Protein 1DLW (pdb70)

Organism: Paramecium caudatum (NCBI:txid5885)

Solvent-accessible surface area: 6278 Å² total; per-residue (Å²): 66,34,21,124,110,21,60,16,117,81,29,5,65,62,10,0,50,88,17,17,52,29,1,91,93,31,94,91,2,23,97,62,42,112,88,80,87,28,98,56,47,15,81,93,26,3,48,40,12,12,25,46,6,47,17,114,96,86,70,130,39,180,85,33,120,134,57,36,51,146,88,33,14,32,77,73,46,9,73,44,30,6,28,31,3,91,57,2,1,80,70,64,66,24,70,79,75,16,5,81,81,3,5,57,33,12,58,105,21,64,56,46,18,25,66,113

Radius of gyration: 13.32 Å; Cα contacts (8 Å, |Δi|>4): 127; chains: 1; bounding box: 32×29×34 Å

Structure (mmCIF, N/CA/C/O backbone):
data_1DLW
#
_entry.id   1DLW
#
_cell.length_a   61.180
_cell.length_b   61.180
_cell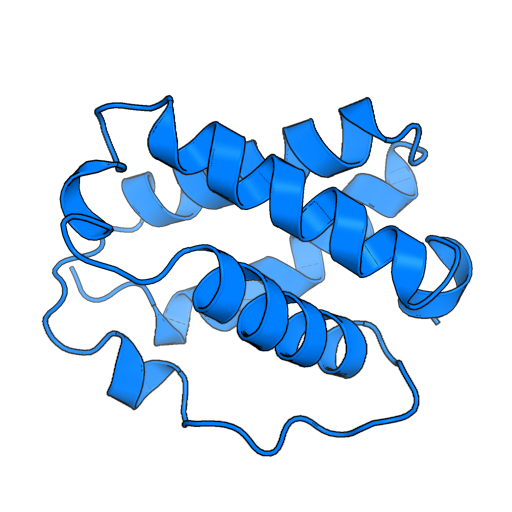.length_c   35.790
_cell.angle_alpha   90.00
_cell.angle_beta   90.00
_cell.angle_gamma   90.00
#
_symmetry.space_group_name_H-M   'P 43'
#
loop_
_entity.id
_entity.type
_entity.pdbx_description
1 polymer HEMOGLOBIN
2 non-polymer 'PROTOPORPHYRIN IX CONTAINING FE'
3 water water
#
loop_
_atom_site.group_PDB
_atom_site.id
_atom_site.type_symbol
_atom_site.label_atom_id
_atom_site.label_alt_id
_atom_site.label_comp_id
_atom_site.label_asym_id
_atom_site.label_entity_id
_atom_site.label_seq_id
_atom_site.pdbx_PDB_ins_code
_atom_site.Cartn_x
_atom_site.Cartn_y
_atom_site.Cartn_z
_atom_site.occupancy
_atom_site.B_iso_or_equiv
_atom_site.auth_seq_id
_atom_site.au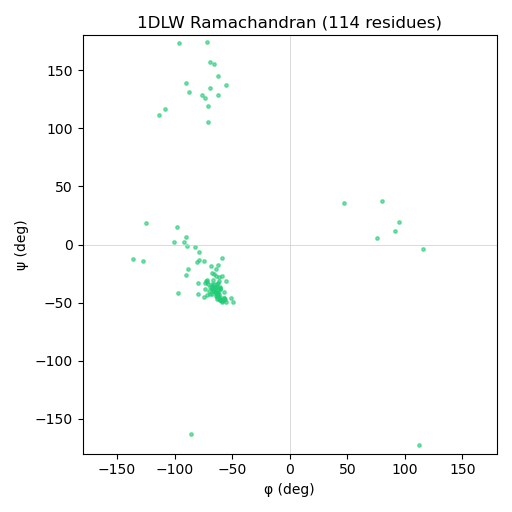th_comp_id
_atom_site.auth_asym_id
_atom_site.auth_atom_id
_atom_site.pdbx_PDB_model_num
ATOM 1 N N . SER A 1 1 ? 18.785 18.069 -11.823 1.00 17.08 1 SER A N 1
ATOM 2 C CA . SER A 1 1 ? 17.768 18.429 -10.842 1.00 14.80 1 SER A CA 1
ATOM 3 C C . SER A 1 1 ? 18.143 19.710 -10.105 1.00 13.04 1 SER A C 1
ATOM 4 O O . SER A 1 1 ? 19.297 20.114 -10.116 1.00 13.48 1 SER A O 1
ATOM 7 N N . LEU A 1 2 ? 17.174 20.348 -9.486 1.00 11.38 2 LEU A N 1
ATOM 8 C CA . LEU A 1 2 ? 17.433 21.568 -8.757 1.00 9.70 2 LEU A CA 1
ATOM 9 C C . LEU A 1 2 ? 18.305 21.260 -7.525 1.00 9.80 2 LEU A C 1
ATOM 10 O O . LEU A 1 2 ? 19.006 22.125 -7.017 1.00 10.06 2 LEU A O 1
ATOM 15 N N . PHE A 1 3 ? 18.232 20.003 -7.050 1.00 9.74 3 PHE A N 1
ATOM 16 C CA . PHE A 1 3 ? 18.957 19.549 -5.887 1.00 11.37 3 PHE A CA 1
ATOM 17 C C . PHE A 1 3 ? 20.430 19.436 -6.188 1.00 9.77 3 PHE A C 1
ATOM 18 O O . PHE A 1 3 ? 21.304 19.629 -5.345 1.00 9.93 3 PHE A O 1
ATOM 26 N N . GLU A 1 4 ? 20.682 19.134 -7.444 1.00 11.04 4 GLU A N 1
ATOM 27 C CA . GLU A 1 4 ? 22.048 19.029 -7.949 1.00 10.94 4 GLU A CA 1
ATOM 28 C C . GLU A 1 4 ? 22.602 20.412 -8.234 1.00 10.53 4 GLU A C 1
ATOM 29 O O . GLU A 1 4 ? 23.762 20.717 -7.929 1.00 10.79 4 GLU A O 1
ATOM 35 N N . GLN A 1 5 ? 21.764 21.257 -8.845 1.00 10.24 5 GLN A N 1
ATOM 36 C CA . GLN A 1 5 ? 22.203 22.607 -9.168 1.00 10.81 5 GLN A CA 1
ATOM 37 C C . GLN A 1 5 ? 22.577 23.397 -7.919 1.00 10.89 5 GLN A C 1
ATOM 38 O O . GLN A 1 5 ? 23.412 24.304 -7.977 1.00 11.21 5 GLN A O 1
ATOM 44 N N . LEU A 1 6 ? 21.967 23.059 -6.800 1.00 9.73 6 LEU A N 1
ATOM 45 C CA . LEU A 1 6 ? 22.223 23.761 -5.560 1.00 8.67 6 LEU A CA 1
ATOM 46 C C . LEU A 1 6 ? 23.497 23.284 -4.887 1.00 8.33 6 LEU A C 1
ATOM 47 O O . LEU A 1 6 ? 24.017 23.936 -3.987 1.00 10.12 6 LEU A O 1
ATOM 52 N N . GLY A 1 7 ? 24.026 22.146 -5.311 1.00 9.29 7 GLY A N 1
ATOM 53 C CA . GLY A 1 7 ? 25.269 21.706 -4.701 1.00 9.02 7 GLY A CA 1
ATOM 54 C C . GLY A 1 7 ? 25.120 20.412 -3.927 1.00 9.54 7 GLY A C 1
ATOM 55 O O . GLY A 1 7 ? 26.114 19.903 -3.418 1.00 10.87 7 GLY A O 1
ATOM 56 N N . GLY A 1 8 ? 23.930 19.870 -3.805 1.00 9.08 8 GLY A N 1
ATOM 57 C CA . GLY A 1 8 ? 23.859 18.594 -3.120 1.00 8.75 8 GLY A CA 1
ATOM 58 C C . GLY A 1 8 ? 23.148 18.657 -1.788 1.00 8.75 8 GLY A C 1
ATOM 59 O O . GLY A 1 8 ? 22.556 19.659 -1.409 1.00 10.08 8 GLY A O 1
ATOM 60 N N . GLN A 1 9 ? 23.217 17.530 -1.077 1.00 9.44 9 GLN A N 1
ATOM 61 C CA . GLN A 1 9 ? 22.585 17.313 0.207 1.00 13.44 9 GLN A CA 1
ATOM 62 C C . GLN A 1 9 ? 23.087 18.219 1.320 1.00 11.54 9 GLN A C 1
ATOM 63 O O . GLN A 1 9 ? 22.325 18.630 2.198 1.00 10.60 9 GLN A O 1
ATOM 69 N N . ALA A 1 10 ? 24.375 18.514 1.302 1.00 10.22 10 ALA A N 1
ATOM 70 C CA . ALA A 1 10 ? 24.953 19.391 2.306 1.00 9.96 10 ALA A CA 1
ATOM 71 C C . ALA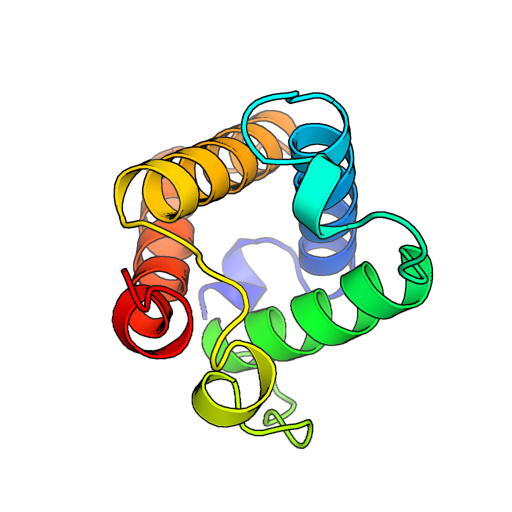 A 1 10 ? 24.555 20.838 2.061 1.00 10.36 10 ALA A C 1
ATOM 72 O O . ALA A 1 10 ? 24.386 21.609 3.015 1.00 11.19 10 ALA A O 1
ATOM 74 N N . ALA A 1 11 ? 24.407 21.187 0.786 1.00 9.10 11 ALA A N 1
ATOM 75 C CA . ALA A 1 11 ? 24.020 22.548 0.409 1.00 10.13 11 ALA A CA 1
ATOM 76 C C . ALA A 1 11 ? 22.586 22.800 0.859 1.00 9.30 11 ALA A C 1
ATOM 77 O O . ALA A 1 11 ? 22.274 23.865 1.372 1.00 10.20 11 ALA A O 1
ATOM 79 N N . VAL A 1 12 ? 21.715 21.825 0.662 1.00 9.19 12 VAL A N 1
ATOM 80 C CA . VAL A 1 12 ? 20.327 21.994 1.071 1.00 8.84 12 VAL A CA 1
ATOM 81 C C . VAL A 1 12 ? 20.256 22.058 2.593 1.00 8.96 12 VAL A C 1
ATOM 82 O O . VAL A 1 12 ? 19.451 22.814 3.154 1.00 8.62 12 VAL A O 1
ATOM 86 N N . GLN A 1 13 ? 21.073 21.264 3.279 1.00 8.89 13 GLN A N 1
ATOM 87 C CA . GLN A 1 13 ? 21.082 21.287 4.749 1.00 9.79 13 GLN A CA 1
ATOM 88 C C . GLN A 1 13 ? 21.447 22.665 5.289 1.00 9.86 13 GLN A C 1
ATOM 89 O O . GLN A 1 13 ? 20.792 23.191 6.180 1.00 9.59 13 GLN A O 1
ATOM 95 N N . ALA A 1 14 ? 22.511 23.240 4.740 1.00 8.76 14 ALA A N 1
ATOM 96 C CA . ALA A 1 14 ? 22.984 24.551 5.149 1.00 8.69 14 ALA A CA 1
ATOM 97 C C . ALA A 1 14 ? 21.956 25.649 4.926 1.00 8.99 14 ALA A C 1
ATOM 98 O O . ALA A 1 14 ? 21.736 26.496 5.802 1.00 10.09 14 ALA A O 1
ATOM 100 N N . VAL A 1 15 ? 21.325 25.642 3.759 1.00 8.41 15 VAL A N 1
ATOM 101 C CA . VAL A 1 15 ? 20.289 26.610 3.464 1.00 8.01 15 VAL A CA 1
ATOM 102 C C . VAL A 1 15 ? 19.151 26.437 4.453 1.00 8.68 15 VAL A C 1
ATOM 103 O O . VAL A 1 15 ? 18.630 27.408 4.998 1.00 9.21 15 VAL A O 1
ATOM 107 N N . THR A 1 16 ? 18.739 25.190 4.681 1.00 7.68 16 THR A N 1
ATOM 108 C CA . THR A 1 16 ? 17.644 24.929 5.623 1.00 7.37 16 THR A CA 1
ATOM 109 C C . THR A 1 16 ? 17.984 25.407 7.024 1.00 7.55 16 THR A C 1
ATOM 110 O O . THR A 1 16 ? 17.111 25.925 7.723 1.00 7.98 16 THR A O 1
ATOM 114 N N . ALA A 1 17 ? 19.221 25.270 7.466 1.00 8.87 17 ALA A N 1
ATOM 115 C CA . ALA A 1 17 ? 19.629 25.763 8.778 1.00 8.70 17 ALA A CA 1
ATOM 116 C C . ALA A 1 17 ? 19.494 27.278 8.814 1.00 8.87 17 ALA A C 1
ATOM 117 O O . ALA A 1 17 ? 18.997 27.839 9.804 1.00 9.56 17 ALA A O 1
ATOM 119 N N . GLN A 1 18 ? 19.946 27.957 7.758 1.00 7.63 18 GLN A N 1
ATOM 120 C CA . GLN A 1 18 ? 19.842 29.420 7.746 1.00 8.28 18 GLN A CA 1
ATOM 121 C C . GLN A 1 18 ? 18.389 29.881 7.664 1.00 8.42 18 GLN A C 1
ATOM 122 O O . GLN A 1 18 ? 18.033 30.894 8.265 1.00 9.11 18 GLN A O 1
ATOM 128 N N . PHE A 1 19 ? 17.580 29.147 6.939 1.00 7.60 19 PHE A N 1
ATOM 129 C CA . PHE A 1 19 ? 16.153 29.416 6.835 1.00 7.51 19 PHE A CA 1
ATOM 130 C C . PHE A 1 19 ? 15.515 29.412 8.197 1.00 7.02 19 PHE A C 1
ATOM 131 O O . PHE A 1 19 ? 14.769 30.336 8.532 1.00 8.03 19 PHE A O 1
ATOM 139 N N . TYR A 1 20 ? 15.802 28.398 9.032 1.00 7.61 20 TYR A N 1
ATOM 140 C CA . TYR A 1 20 ? 15.195 28.359 10.361 1.00 8.02 20 TYR A CA 1
ATOM 141 C C . TYR A 1 20 ? 15.796 29.411 11.267 1.00 8.37 20 TYR A C 1
ATOM 142 O O . TYR A 1 20 ? 15.099 29.931 12.129 1.00 7.80 20 TYR A O 1
ATOM 151 N N . ALA A 1 21 ? 17.077 29.751 11.105 1.00 7.40 21 ALA A N 1
ATOM 152 C CA . ALA A 1 21 ? 17.649 30.818 11.946 1.00 8.36 21 ALA A CA 1
ATOM 153 C C . ALA A 1 21 ? 16.928 32.124 11.626 1.00 8.61 21 ALA A C 1
ATOM 154 O O . ALA A 1 21 ? 16.611 32.888 12.528 1.00 10.31 21 ALA A O 1
ATOM 156 N N . ASN A 1 22 ? 16.684 32.360 10.330 1.00 8.53 22 ASN A N 1
ATOM 157 C CA . ASN A 1 22 ? 15.996 33.558 9.902 1.00 8.25 22 ASN A CA 1
ATOM 158 C C . ASN A 1 22 ? 14.576 33.645 10.464 1.00 8.48 22 ASN A C 1
ATOM 159 O O . ASN A 1 22 ? 14.133 34.722 10.888 1.00 9.21 22 ASN A O 1
ATOM 164 N N . ILE A 1 23 ? 13.862 32.511 10.454 1.00 7.80 23 ILE A N 1
ATOM 165 C CA . ILE A 1 23 ? 12.503 32.465 10.962 1.00 9.66 23 ILE A CA 1
ATOM 166 C C . ILE A 1 23 ? 12.496 32.798 12.448 1.00 9.50 23 ILE A C 1
ATOM 167 O O . ILE A 1 23 ? 11.656 33.566 12.902 1.00 10.57 23 ILE A O 1
ATOM 172 N N . GLN A 1 24 ? 13.438 32.228 13.194 1.00 8.78 24 GLN A N 1
ATOM 173 C CA . GLN A 1 24 ? 13.510 32.469 14.636 1.00 10.73 24 GLN A CA 1
ATOM 174 C C . GLN A 1 24 ? 13.907 33.896 14.976 1.00 10.60 24 GLN A C 1
ATOM 175 O O . GLN A 1 24 ? 13.679 34.363 16.095 1.00 11.73 24 GLN A O 1
ATOM 181 N N . ALA A 1 25 ? 14.498 34.604 14.003 1.00 10.58 25 ALA A N 1
ATOM 182 C CA . ALA A 1 25 ? 14.919 35.974 14.240 1.00 11.33 25 ALA A CA 1
ATOM 183 C C . ALA A 1 25 ? 13.793 36.967 13.903 1.00 12.47 25 ALA A C 1
ATOM 184 O O . ALA A 1 25 ? 13.955 38.169 14.059 1.00 15.53 25 ALA A O 1
ATOM 186 N N . ASP A 1 26 ? 12.636 36.452 13.436 1.00 11.48 26 ASP A N 1
ATOM 187 C CA . ASP A 1 26 ? 11.550 37.297 13.006 1.00 10.39 26 ASP A CA 1
ATOM 188 C C . ASP A 1 26 ? 10.348 37.149 13.918 1.00 12.41 26 ASP A C 1
ATOM 189 O O . ASP A 1 26 ? 9.698 36.114 13.909 1.00 13.02 26 ASP A O 1
ATOM 194 N N . ALA A 1 27 ? 10.014 38.182 14.698 1.00 14.71 27 ALA A N 1
ATOM 195 C CA . ALA A 1 27 ? 8.916 38.075 15.641 1.00 14.50 27 ALA A CA 1
ATOM 196 C C . ALA A 1 27 ? 7.563 37.828 15.020 1.00 14.50 27 ALA A C 1
ATOM 197 O O . ALA A 1 27 ? 6.650 37.422 15.743 1.00 16.52 27 ALA A O 1
ATOM 199 N N . THR A 1 28 ? 7.374 38.073 13.699 1.00 13.93 28 THR A N 1
ATOM 200 C CA . THR A 1 28 ? 6.026 37.840 13.148 1.00 14.87 28 THR A CA 1
ATOM 201 C C . THR A 1 28 ? 5.731 36.353 12.984 1.00 13.68 28 THR A C 1
ATOM 202 O O . THR A 1 28 ? 4.587 35.968 12.808 1.00 13.57 28 THR A O 1
ATOM 206 N N . VAL A 1 29 ? 6.762 35.499 13.052 1.00 12.30 29 VAL A N 1
ATOM 207 C CA . VAL A 1 29 ? 6.567 34.065 12.870 1.00 11.68 29 VAL A CA 1
ATOM 208 C C . VAL A 1 29 ? 7.316 33.215 13.883 1.00 11.32 29 VAL A C 1
ATOM 209 O O . VAL A 1 29 ? 7.049 32.028 13.975 1.00 12.05 29 VAL A O 1
ATOM 213 N N . ALA A 1 30 ? 8.248 33.781 14.655 1.00 9.04 30 ALA A N 1
ATOM 214 C CA . ALA A 1 30 ? 9.040 32.937 15.559 1.00 9.60 30 ALA A CA 1
ATOM 215 C C . ALA A 1 30 ? 8.234 32.199 16.615 1.00 9.79 30 ALA A C 1
ATOM 216 O O . ALA A 1 30 ? 8.609 31.108 17.014 1.00 11.14 30 ALA A O 1
ATOM 218 N N . THR A 1 31 ? 7.148 32.797 17.054 1.00 9.82 31 THR A N 1
ATOM 219 C CA . THR A 1 31 ? 6.329 32.181 18.097 1.00 10.91 31 THR A CA 1
ATOM 220 C C . THR A 1 31 ? 5.881 30.785 17.732 1.00 10.38 31 THR A C 1
ATOM 221 O O . THR A 1 31 ? 5.722 29.948 18.630 1.00 9.16 31 THR A O 1
ATOM 225 N N . PHE A 1 32 ? 5.675 30.527 16.472 1.00 9.65 32 PHE A N 1
ATOM 226 C CA . PHE A 1 32 ? 5.212 29.190 16.079 1.00 9.45 32 PHE A CA 1
ATOM 227 C C . PHE A 1 32 ? 6.182 28.062 16.503 1.00 9.01 32 PHE A C 1
ATOM 228 O O . PHE A 1 32 ? 5.779 26.915 16.719 1.00 9.93 32 PHE A O 1
ATOM 236 N N . PHE A 1 33 ? 7.454 28.398 16.617 1.00 8.63 33 PHE A N 1
ATOM 237 C CA . PHE A 1 33 ? 8.506 27.431 16.931 1.00 9.16 33 PHE A CA 1
ATOM 238 C C . PHE A 1 33 ? 8.903 27.382 18.390 1.00 11.31 33 PHE A C 1
ATOM 239 O O . PHE A 1 33 ? 9.955 26.843 18.735 1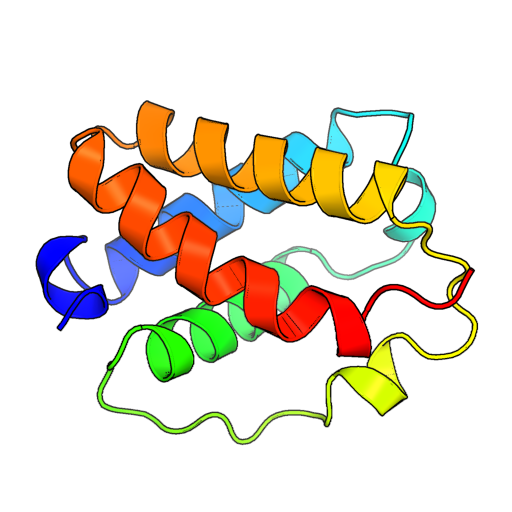.00 11.54 33 PHE A O 1
ATOM 247 N N . ASN A 1 34 ? 8.096 27.955 19.270 1.00 10.43 34 ASN A N 1
ATOM 248 C CA . ASN A 1 34 ? 8.394 27.903 20.680 1.00 11.29 34 ASN A CA 1
ATOM 249 C C . ASN A 1 34 ? 8.377 26.430 21.118 1.00 12.72 34 ASN A C 1
ATOM 250 O O . ASN A 1 34 ? 7.419 25.708 20.864 1.00 14.86 34 ASN A O 1
ATOM 255 N N . GLY A 1 35 ? 9.438 25.991 21.786 1.00 15.31 35 GLY A N 1
ATOM 256 C CA . GLY A 1 35 ? 9.503 24.616 22.309 1.00 16.74 35 GLY A CA 1
ATOM 257 C C . GLY A 1 35 ? 9.781 23.516 21.281 1.00 16.32 35 GLY A C 1
ATOM 258 O O . GLY A 1 35 ? 9.764 22.319 21.606 1.00 19.35 35 GLY A O 1
ATOM 259 N N . ILE A 1 36 ? 10.043 23.912 20.040 1.00 12.72 36 ILE A N 1
ATOM 260 C CA . ILE A 1 36 ? 10.316 22.967 18.987 1.00 11.87 36 ILE A CA 1
ATOM 261 C C . ILE A 1 36 ? 11.805 22.665 18.882 1.00 13.05 36 ILE A C 1
ATOM 262 O O . ILE A 1 36 ? 12.634 23.579 18.997 1.00 13.12 36 ILE A O 1
ATOM 267 N N . ASP A 1 37 ? 12.137 21.412 18.670 1.00 13.59 37 ASP A N 1
ATOM 268 C CA . ASP A 1 37 ? 13.477 20.903 18.464 1.00 13.92 37 ASP A CA 1
ATOM 269 C C . ASP A 1 37 ? 13.917 21.387 17.081 1.00 13.64 37 ASP A C 1
ATOM 270 O O . ASP A 1 37 ? 13.473 20.864 16.074 1.00 13.48 37 ASP A O 1
ATOM 275 N N . MET A 1 38 ? 14.788 22.378 17.039 1.00 12.26 38 MET A N 1
ATOM 276 C CA . MET A 1 38 ? 15.230 23.016 15.805 1.00 11.10 38 MET A CA 1
ATOM 277 C C . MET A 1 38 ? 16.180 22.195 14.974 1.00 11.71 38 MET A C 1
ATOM 278 O O . MET A 1 38 ? 15.983 22.080 13.758 1.00 11.44 38 MET A O 1
ATOM 283 N N . PRO A 1 39 ? 17.115 21.458 15.555 1.00 11.71 39 PRO A N 1
ATOM 284 C CA . PRO A 1 39 ? 17.916 20.543 14.729 1.00 11.86 39 PRO A CA 1
ATOM 285 C C . PRO A 1 39 ? 17.000 19.519 14.064 1.00 12.35 39 PRO A C 1
ATOM 286 O O . PRO A 1 39 ? 17.250 19.165 12.900 1.00 12.56 39 PRO A O 1
ATOM 290 N N . ASN A 1 40 ? 15.952 19.021 14.745 1.00 12.59 40 ASN A N 1
ATOM 291 C CA . ASN A 1 40 ? 15.046 18.065 14.088 1.00 12.78 40 ASN A CA 1
ATOM 292 C C . ASN A 1 40 ? 14.268 18.743 12.944 1.00 12.96 40 ASN A C 1
ATOM 293 O O . ASN A 1 40 ? 14.070 18.162 11.882 1.00 12.17 40 ASN A O 1
ATOM 298 N N . GLN A 1 41 ? 13.841 19.981 13.178 1.00 11.94 41 GLN A N 1
ATOM 299 C CA . GLN A 1 41 ? 13.140 20.774 12.148 1.00 13.06 41 GLN A CA 1
ATOM 300 C C . GLN A 1 41 ? 14.000 20.857 10.894 1.00 12.16 41 GLN A C 1
ATOM 301 O O . GLN 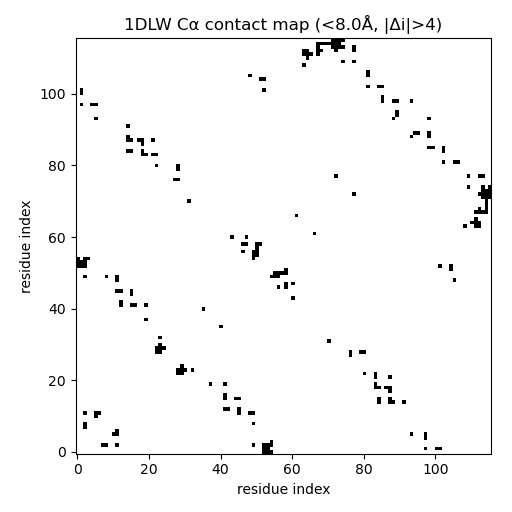A 1 41 ? 13.546 20.607 9.776 1.00 12.44 41 GLN A O 1
ATOM 307 N N . THR A 1 42 ? 15.264 21.225 11.117 1.00 11.89 42 THR A N 1
ATOM 308 C CA . THR A 1 42 ? 16.196 21.382 10.002 1.00 11.60 42 THR A CA 1
ATOM 309 C C . THR A 1 42 ? 16.378 20.048 9.271 1.00 11.68 42 THR A C 1
ATOM 310 O O . THR A 1 42 ? 16.313 19.992 8.054 1.00 11.25 42 THR A O 1
ATOM 314 N N . ASN A 1 43 ? 16.600 18.979 10.000 1.00 10.24 43 ASN A N 1
ATOM 315 C CA . ASN A 1 43 ? 16.784 17.686 9.362 1.00 11.04 43 ASN A CA 1
ATOM 316 C C . ASN A 1 43 ? 15.568 17.244 8.554 1.00 11.21 43 ASN A C 1
ATOM 317 O O . ASN A 1 43 ? 15.708 16.814 7.418 1.00 9.71 43 ASN A O 1
ATOM 322 N N . LYS A 1 44 ? 14.376 17.353 9.151 1.00 10.02 44 LYS A N 1
ATOM 323 C CA . LYS A 1 44 ? 13.184 16.899 8.446 1.00 10.60 44 LYS A CA 1
ATOM 324 C C . LYS A 1 44 ? 12.855 17.802 7.259 1.00 10.31 44 LYS A C 1
ATOM 325 O O . LYS A 1 44 ? 12.502 17.292 6.201 1.00 9.51 44 LYS A O 1
ATOM 331 N N . THR A 1 45 ? 12.966 19.117 7.436 1.00 9.25 45 THR A N 1
ATOM 332 C CA . THR A 1 45 ? 12.673 20.012 6.309 1.00 8.82 45 THR A CA 1
ATOM 333 C C . THR A 1 45 ? 13.707 19.827 5.201 1.00 8.89 45 THR A C 1
ATOM 334 O O . THR A 1 45 ? 13.346 19.863 4.029 1.00 9.11 45 THR A O 1
ATOM 338 N N . ALA A 1 46 ? 14.985 19.645 5.544 1.00 9.43 46 ALA A N 1
ATOM 339 C CA . ALA A 1 46 ? 15.987 19.426 4.514 1.00 9.97 46 ALA A CA 1
ATOM 340 C C . ALA A 1 46 ? 15.667 18.149 3.752 1.00 9.57 46 ALA A C 1
ATOM 341 O O . ALA A 1 46 ? 15.812 18.102 2.535 1.00 9.71 46 ALA A O 1
ATOM 343 N N . ALA A 1 47 ? 15.241 17.086 4.453 1.00 9.77 47 ALA A N 1
ATOM 344 C CA . ALA A 1 47 ? 14.884 15.844 3.750 1.00 10.00 47 ALA A CA 1
ATOM 345 C C . ALA A 1 47 ? 13.694 16.091 2.827 1.00 10.74 47 ALA A C 1
ATOM 346 O O . ALA A 1 47 ? 13.687 15.614 1.698 1.00 10.56 47 ALA A O 1
ATOM 348 N N . PHE A 1 48 ? 12.688 16.815 3.322 1.00 10.03 48 PHE A N 1
ATOM 349 C CA . PHE A 1 48 ? 11.514 17.119 2.504 1.00 8.97 48 PHE A CA 1
ATOM 350 C C . PHE A 1 48 ? 11.940 17.884 1.254 1.00 10.57 48 PHE A C 1
ATOM 351 O O . PHE A 1 48 ? 11.529 17.534 0.151 1.00 10.00 48 PHE A O 1
ATOM 359 N N . LEU A 1 49 ? 12.754 18.927 1.447 1.00 9.48 49 LEU A N 1
ATOM 360 C CA . LEU A 1 49 ? 13.214 19.739 0.315 1.00 9.07 49 LEU A CA 1
ATOM 361 C C . LEU A 1 49 ? 14.083 18.943 -0.642 1.00 11.10 49 LEU A C 1
ATOM 362 O O . LEU A 1 49 ? 13.933 19.089 -1.863 1.00 10.99 49 LEU A O 1
ATOM 367 N N . CYS A 1 50 ? 14.984 18.097 -0.150 1.00 10.31 50 CYS A N 1
ATOM 368 C CA . CYS A 1 50 ? 15.820 17.325 -1.058 1.00 10.15 50 CYS A CA 1
ATOM 369 C C . CYS A 1 50 ? 14.911 16.514 -1.975 1.00 10.57 50 CYS A C 1
ATOM 370 O O . CYS A 1 50 ? 15.125 16.494 -3.179 1.00 10.60 50 CYS A O 1
ATOM 373 N N . ALA A 1 51 ? 13.893 15.856 -1.423 1.00 10.07 51 ALA A N 1
ATOM 374 C CA . ALA A 1 51 ? 12.982 15.058 -2.265 1.00 10.26 51 ALA A CA 1
ATOM 375 C C . ALA A 1 51 ? 12.251 15.945 -3.258 1.00 10.89 51 ALA A C 1
ATOM 376 O O . ALA A 1 51 ? 12.173 15.632 -4.437 1.00 12.21 51 ALA A O 1
ATOM 378 N N . ALA A 1 52 ? 11.709 17.064 -2.776 1.00 10.01 52 ALA A N 1
ATOM 379 C CA . ALA A 1 52 ? 10.957 17.968 -3.646 1.00 10.64 52 ALA A CA 1
ATOM 380 C C . ALA A 1 52 ? 11.794 18.594 -4.748 1.00 9.89 52 ALA A C 1
ATOM 381 O O . ALA A 1 52 ? 11.290 18.940 -5.815 1.00 12.24 52 ALA A O 1
ATOM 383 N N . LEU A 1 53 ? 13.089 18.723 -4.474 1.00 10.09 53 LEU A N 1
ATOM 384 C CA . LEU A 1 53 ? 14.021 19.344 -5.427 1.00 8.06 53 LEU A CA 1
ATOM 385 C C . LEU A 1 53 ? 14.648 18.309 -6.378 1.00 9.82 53 LEU A C 1
ATOM 386 O O . LEU A 1 53 ? 15.534 18.649 -7.159 1.00 10.30 53 LEU A O 1
ATOM 391 N N . GLY A 1 54 ? 14.197 17.066 -6.316 1.00 11.32 54 GLY A N 1
ATOM 392 C CA . GLY A 1 54 ? 14.650 16.050 -7.250 1.00 12.15 54 GLY A CA 1
ATOM 393 C C . GLY A 1 54 ? 15.795 15.180 -6.778 1.00 13.13 54 GLY A C 1
ATOM 394 O O . GLY A 1 54 ? 16.462 14.571 -7.608 1.00 14.12 54 GLY A O 1
ATOM 395 N N . GLY A 1 55 ? 16.026 15.126 -5.479 1.00 13.11 55 GLY A N 1
ATOM 396 C CA . GLY A 1 55 ? 17.076 14.308 -4.894 1.00 13.16 55 GLY A CA 1
ATOM 397 C C . GLY A 1 55 ? 16.660 12.832 -4.998 1.00 13.51 55 GLY A C 1
ATOM 398 O O . GLY A 1 55 ? 15.544 12.490 -5.395 1.00 14.57 55 GLY A O 1
ATOM 399 N N . PRO A 1 56 ? 17.573 11.946 -4.609 1.00 12.69 56 PRO A N 1
ATOM 400 C CA . PRO A 1 56 ? 17.368 10.519 -4.767 1.00 14.37 56 PRO A CA 1
ATOM 401 C C . PRO A 1 56 ? 16.484 9.825 -3.757 1.00 16.03 56 PRO A C 1
ATOM 402 O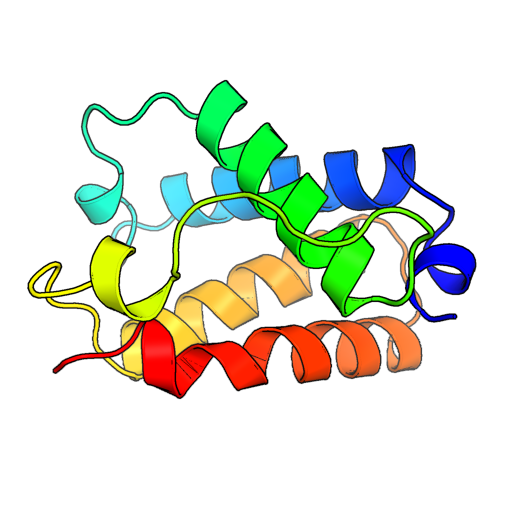 O . PRO A 1 56 ? 16.132 8.651 -3.938 1.00 17.82 56 PRO A O 1
ATOM 406 N N . ASN A 1 57 ? 16.193 10.523 -2.655 1.00 18.31 57 ASN A N 1
ATOM 407 C CA . ASN A 1 57 ? 15.436 9.919 -1.555 1.00 20.67 57 ASN A CA 1
ATOM 408 C C . ASN A 1 57 ? 14.017 10.475 -1.444 1.00 19.53 57 ASN A C 1
ATOM 409 O O . ASN A 1 57 ? 13.848 11.672 -1.170 1.00 19.44 57 ASN A O 1
ATOM 414 N N . ALA A 1 58 ? 12.969 9.642 -1.640 1.00 19.32 58 ALA A N 1
ATOM 415 C CA . ALA A 1 58 ? 11.592 10.138 -1.510 1.00 18.62 58 ALA A CA 1
ATOM 416 C C . ALA A 1 58 ? 11.297 10.536 -0.066 1.00 19.25 58 ALA A C 1
ATOM 417 O O . ALA A 1 58 ? 11.945 10.051 0.865 1.00 19.21 58 ALA A O 1
ATOM 419 N N . TRP A 1 59 ? 10.334 11.429 0.117 1.00 18.32 59 TRP A N 1
ATOM 420 C CA . TRP A 1 59 ? 9.928 11.885 1.429 1.00 18.03 59 TRP A CA 1
ATOM 421 C C . TRP A 1 59 ? 9.130 10.770 2.109 1.00 18.64 59 TRP A C 1
ATOM 422 O O . TRP A 1 59 ? 8.171 10.270 1.528 1.00 19.96 59 TRP A O 1
ATOM 433 N N . THR A 1 60 ? 9.524 10.360 3.309 1.00 19.20 60 THR A N 1
ATOM 434 C CA . THR A 1 60 ? 8.770 9.281 3.976 1.00 21.87 60 THR A CA 1
ATOM 435 C C . THR A 1 60 ? 8.326 9.749 5.356 1.00 22.74 60 THR A C 1
ATOM 436 O O . THR A 1 60 ? 7.980 8.954 6.226 1.00 23.83 60 THR A O 1
ATOM 440 N N . GLY A 1 61 ? 8.335 11.069 5.554 1.00 21.84 61 GLY A N 1
ATOM 441 C CA . GLY A 1 61 ? 7.933 11.661 6.809 1.00 21.48 61 GLY A CA 1
ATOM 442 C C . GLY A 1 61 ? 6.414 11.867 6.839 1.00 20.16 61 GLY A C 1
ATOM 443 O O . GLY A 1 61 ? 5.689 11.291 6.032 1.00 20.90 61 GLY A O 1
ATOM 444 N N . ARG A 1 62 ? 5.972 12.709 7.764 1.00 18.72 62 ARG A N 1
ATOM 445 C CA . ARG A 1 62 ? 4.555 12.995 7.964 1.00 19.56 62 ARG A CA 1
ATOM 446 C C . ARG A 1 62 ? 3.942 13.785 6.819 1.00 17.68 62 ARG A C 1
ATOM 447 O O . ARG A 1 62 ? 4.631 14.458 6.056 1.00 17.45 62 ARG A O 1
ATOM 455 N N . ASN A 1 63 ? 2.631 13.672 6.701 1.00 17.54 63 ASN A N 1
ATOM 456 C CA . ASN A 1 63 ? 1.838 14.402 5.715 1.00 17.27 63 ASN A CA 1
ATOM 457 C C . ASN A 1 63 ? 1.813 15.864 6.159 1.00 15.55 63 ASN A C 1
ATOM 458 O O . ASN A 1 63 ? 1.317 16.138 7.242 1.00 14.46 63 ASN A O 1
ATOM 463 N N . LEU A 1 64 ? 2.324 16.801 5.371 1.00 12.35 64 LEU A N 1
ATOM 464 C CA . LEU A 1 64 ? 2.412 18.184 5.853 1.00 12.43 64 LEU A CA 1
ATOM 465 C C . LEU A 1 64 ? 1.080 18.835 6.164 1.00 12.49 64 LEU A C 1
ATOM 466 O O . LEU A 1 64 ? 1.026 19.668 7.073 1.00 11.74 64 LEU A O 1
ATOM 471 N N . LYS A 1 65 ? 0.002 18.505 5.435 1.00 12.10 65 LYS A N 1
ATOM 472 C CA . LYS A 1 65 ? -1.276 19.150 5.780 1.00 12.72 65 LYS A CA 1
ATOM 473 C C . LYS A 1 65 ? -1.699 18.742 7.193 1.00 12.17 65 LYS A C 1
ATOM 474 O O . LYS A 1 65 ? -2.140 19.575 7.972 1.00 12.21 65 LYS A O 1
ATOM 480 N N . GLU A 1 66 ? -1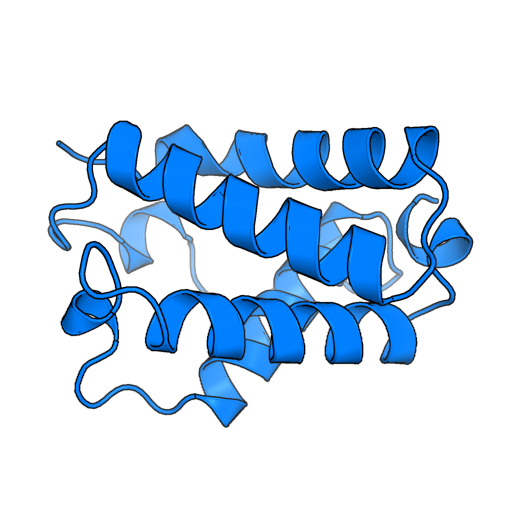.558 17.456 7.536 1.00 12.44 66 GLU A N 1
ATOM 481 C CA . GLU A 1 66 ? -1.895 17.020 8.884 1.00 13.81 66 GLU A CA 1
ATOM 482 C C . GLU A 1 66 ? -0.985 17.696 9.913 1.00 13.48 66 GLU A C 1
ATOM 483 O O . GLU A 1 66 ? -1.436 18.108 10.983 1.00 14.25 66 GLU A O 1
ATOM 489 N N . VAL A 1 67 ? 0.314 17.809 9.612 1.00 11.35 67 VAL A N 1
ATOM 490 C CA . VAL A 1 67 ? 1.256 18.417 10.543 1.00 12.76 67 VAL A CA 1
ATOM 491 C C . VAL A 1 67 ? 0.893 19.839 10.939 1.00 12.27 67 VAL A C 1
ATOM 492 O O . VAL A 1 67 ? 0.941 20.190 12.126 1.00 12.43 67 VAL A O 1
ATOM 496 N N . HIS A 1 68 ? 0.543 20.645 9.935 1.00 10.50 68 HIS A N 1
ATOM 497 C CA . HIS A 1 68 ? 0.258 22.067 10.179 1.00 8.90 68 HIS A CA 1
ATOM 498 C C . HIS A 1 68 ? -1.185 22.436 10.457 1.00 10.39 68 HIS A C 1
ATOM 499 O O . HIS A 1 68 ? -1.514 23.613 10.632 1.00 10.56 68 HIS A O 1
ATOM 506 N N . ALA A 1 69 ? -2.049 21.424 10.500 1.00 10.59 69 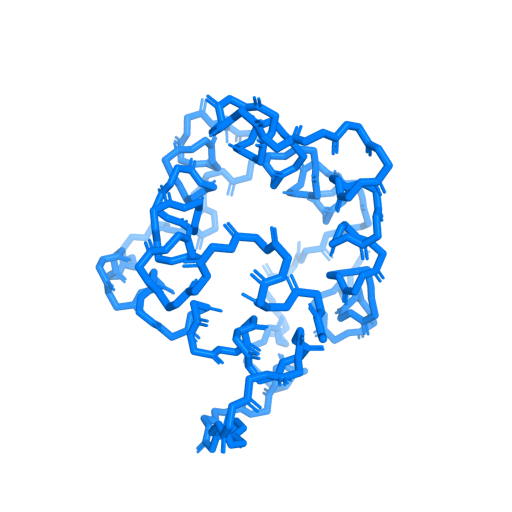ALA A N 1
ATOM 507 C CA . ALA A 1 69 ? -3.454 21.640 10.834 1.00 11.77 69 ALA A CA 1
ATOM 508 C C . ALA A 1 69 ? -3.521 22.366 12.199 1.00 15.98 69 ALA A C 1
ATOM 509 O O . ALA A 1 69 ? -2.777 22.037 13.120 1.00 17.91 69 ALA A O 1
ATOM 511 N N . ASN A 1 70 ? -4.433 23.382 12.291 1.00 18.24 70 ASN A N 1
ATOM 512 C CA . ASN A 1 70 ? -4.718 24.278 13.434 1.00 19.32 70 ASN A CA 1
ATOM 513 C C . ASN A 1 70 ? -3.488 24.904 14.109 1.00 14.26 70 ASN A C 1
ATOM 514 O O . ASN A 1 70 ? -3.451 25.090 15.323 1.00 11.59 70 ASN A O 1
ATOM 519 N N . MET A 1 71 ? -2.494 25.212 13.311 1.00 10.12 71 MET A N 1
ATOM 520 C CA . MET A 1 71 ? -1.329 25.897 13.829 1.00 9.89 71 MET A CA 1
ATOM 521 C C . MET A 1 71 ? -1.607 27.381 13.737 1.00 10.12 71 MET A C 1
ATOM 522 O O . MET A 1 71 ? -0.982 28.182 14.418 1.00 11.07 71 MET A O 1
ATOM 527 N N . GLY A 1 72 ? -2.569 27.737 12.856 1.00 9.66 72 GLY A N 1
ATOM 528 C CA . GLY A 1 72 ? -2.986 29.128 12.671 1.00 9.98 72 GLY A CA 1
ATOM 529 C C . GLY A 1 72 ? -2.055 29.945 11.777 1.00 9.72 72 GLY A C 1
ATOM 530 O O . GLY A 1 72 ? -1.822 31.137 12.030 1.00 9.35 72 GLY A O 1
ATOM 531 N N . VAL A 1 73 ? -1.513 29.324 10.733 1.00 8.55 73 VAL A N 1
ATOM 532 C CA . VAL A 1 73 ? -0.619 30.056 9.821 1.00 8.57 73 VAL A CA 1
ATOM 533 C C . VAL A 1 73 ? -1.414 30.755 8.694 1.00 8.70 73 VAL A C 1
ATOM 534 O O . VAL A 1 73 ? -2.249 30.148 8.036 1.00 7.94 73 VAL A O 1
ATOM 538 N N . SER A 1 74 ? -1.135 32.016 8.477 1.00 7.73 74 SER A N 1
ATOM 539 C CA . SER A 1 74 ? -1.815 32.797 7.433 1.00 8.27 74 SER A CA 1
ATOM 540 C C . SER A 1 74 ? -0.983 32.824 6.172 1.00 8.00 74 SER A C 1
ATOM 541 O O . SER A 1 74 ? 0.138 32.348 6.174 1.00 8.00 74 SER A O 1
ATOM 544 N N . ASN A 1 75 ? -1.525 33.373 5.109 1.00 7.19 75 ASN A N 1
ATOM 545 C CA . ASN A 1 75 ? -0.770 33.490 3.857 1.00 7.28 75 ASN A CA 1
ATOM 546 C C . ASN A 1 75 ? 0.345 34.505 4.023 1.00 8.37 75 ASN A C 1
ATOM 547 O O . ASN A 1 75 ? 1.425 34.331 3.457 1.00 8.97 75 ASN A O 1
ATOM 552 N N . ALA A 1 76 ? 0.106 35.576 4.777 1.00 7.74 76 ALA A N 1
ATOM 553 C CA . ALA A 1 76 ? 1.169 36.563 4.980 1.00 8.29 76 ALA A CA 1
ATOM 554 C C . ALA A 1 76 ? 2.335 35.915 5.733 1.00 9.02 76 ALA A C 1
ATOM 555 O O . ALA A 1 76 ? 3.482 36.227 5.444 1.00 9.06 76 ALA A O 1
ATOM 557 N N . GLN A 1 77 ? 2.035 35.032 6.667 1.00 8.26 77 GLN A N 1
ATOM 558 C CA . GLN A 1 77 ? 3.089 34.371 7.422 1.00 7.56 77 GLN A CA 1
ATOM 559 C C . GLN A 1 77 ? 3.837 33.390 6.534 1.00 7.76 77 GLN A C 1
ATOM 560 O O . GLN A 1 77 ? 5.068 33.301 6.621 1.00 8.77 77 GLN A O 1
ATOM 566 N N . PHE A 1 78 ? 3.120 32.661 5.681 1.00 7.05 78 PHE A N 1
ATOM 567 C CA . PHE A 1 78 ? 3.770 31.723 4.771 1.00 8.26 78 PHE A CA 1
ATOM 568 C C . PHE A 1 78 ? 4.680 32.509 3.806 1.00 8.26 78 PHE A C 1
ATOM 569 O O . PHE A 1 78 ? 5.820 32.122 3.568 1.00 7.77 78 PHE A O 1
ATOM 577 N N . THR A 1 79 ? 4.158 33.604 3.272 1.00 7.50 79 THR A N 1
ATOM 578 C CA . THR A 1 79 ? 4.912 34.465 2.347 1.00 8.11 79 THR A CA 1
ATOM 579 C C . THR A 1 79 ? 6.164 35.006 3.056 1.00 8.00 79 THR A C 1
ATOM 580 O O . THR A 1 79 ? 7.220 35.106 2.433 1.00 8.82 79 THR A O 1
ATOM 584 N N . THR A 1 80 ? 6.070 35.345 4.343 1.00 7.76 80 THR A N 1
ATOM 585 C CA . THR A 1 80 ? 7.233 35.810 5.103 1.00 6.43 80 THR A CA 1
ATOM 586 C C . THR A 1 80 ? 8.241 34.672 5.197 1.00 6.89 80 THR A C 1
ATOM 587 O O . THR A 1 80 ? 9.451 34.904 5.071 1.00 7.62 80 THR A O 1
ATOM 591 N N . VAL A 1 81 ? 7.757 33.456 5.424 1.00 7.78 81 VAL A N 1
ATOM 592 C CA . VAL A 1 81 ? 8.645 32.306 5.551 1.00 8.60 81 VAL A CA 1
ATOM 593 C C . VAL A 1 81 ? 9.355 32.018 4.230 1.00 8.58 81 VAL A C 1
ATOM 594 O O . VAL A 1 81 ? 10.517 31.602 4.213 1.00 8.38 81 VAL A O 1
ATOM 598 N N . ILE A 1 82 ? 8.676 32.261 3.111 1.00 7.35 82 ILE A N 1
ATOM 599 C CA . ILE A 1 82 ? 9.269 32.067 1.792 1.00 8.63 82 ILE A CA 1
ATOM 600 C C . ILE A 1 82 ? 10.364 33.114 1.640 1.00 9.22 82 ILE A C 1
ATOM 601 O O . ILE A 1 82 ? 11.392 32.854 1.005 1.00 8.97 82 ILE A O 1
ATOM 606 N N . GLY A 1 83 ? 10.172 34.299 2.217 1.00 8.01 83 GLY A N 1
ATOM 607 C CA . GLY A 1 83 ? 11.171 35.360 2.158 1.00 9.20 83 GLY A CA 1
ATOM 608 C C . GLY A 1 83 ? 12.423 34.908 2.910 1.00 8.05 83 GLY A C 1
ATOM 609 O O . GLY A 1 83 ? 13.540 35.205 2.472 1.00 8.48 83 GLY A O 1
ATOM 610 N N . HIS A 1 84 ? 12.247 34.205 4.030 1.00 7.86 84 HIS A N 1
ATOM 611 C CA . HIS A 1 84 ? 13.378 33.694 4.807 1.00 6.72 84 HIS A CA 1
ATOM 612 C C . HIS A 1 84 ? 14.138 32.632 4.034 1.00 7.22 84 HIS A C 1
ATOM 613 O O . HIS A 1 84 ? 15.358 32.486 4.193 1.00 7.32 84 HIS A O 1
ATOM 620 N N . LEU A 1 85 ? 13.440 31.877 3.176 1.00 6.42 85 LEU A N 1
ATOM 621 C CA . LEU A 1 85 ? 14.077 30.858 2.355 1.00 6.64 85 LEU A CA 1
ATOM 622 C C . LEU A 1 85 ? 14.843 31.576 1.245 1.00 6.43 85 LEU A C 1
ATOM 623 O O . LEU A 1 85 ? 15.976 31.238 0.958 1.00 7.43 85 LEU A O 1
ATOM 628 N N . ARG A 1 86 ? 14.200 32.562 0.631 1.00 6.57 86 ARG A N 1
ATOM 629 C CA . ARG A 1 86 ? 14.846 33.349 -0.413 1.00 7.70 86 ARG A CA 1
ATOM 630 C C . ARG A 1 86 ? 16.132 33.980 0.101 1.00 8.06 86 ARG A C 1
ATOM 631 O O . ARG A 1 86 ? 17.156 33.902 -0.589 1.00 8.16 86 ARG A O 1
ATOM 639 N N . SER A 1 87 ? 16.124 34.609 1.279 1.00 8.11 87 SER A N 1
ATOM 640 C CA . SER A 1 87 ? 17.341 35.215 1.794 1.00 7.92 87 SER A CA 1
ATOM 641 C C . SER A 1 87 ? 18.396 34.160 2.154 1.00 7.24 87 SER A C 1
ATOM 642 O O . SER A 1 87 ? 19.589 34.360 1.925 1.00 7.61 87 SER A O 1
ATOM 645 N N . ALA A 1 88 ? 17.970 33.038 2.703 1.00 6.52 88 ALA A N 1
ATOM 646 C CA . ALA A 1 88 ? 18.928 31.969 3.018 1.00 7.45 88 ALA A CA 1
ATOM 647 C C . ALA A 1 88 ? 19.616 31.506 1.735 1.00 8.03 88 ALA A C 1
ATOM 648 O O . ALA A 1 88 ? 20.832 31.386 1.714 1.00 9.59 88 ALA A O 1
ATOM 650 N N . LEU A 1 89 ? 18.836 31.250 0.665 1.00 6.70 89 LEU A N 1
ATOM 651 C CA . LEU A 1 89 ? 19.443 30.795 -0.588 1.00 7.48 89 LEU A CA 1
ATOM 652 C C . LEU A 1 89 ? 20.381 31.837 -1.173 1.00 7.79 89 LEU A C 1
ATOM 653 O O . LEU A 1 89 ? 21.485 31.523 -1.612 1.00 9.32 89 LEU A O 1
ATOM 658 N N . THR A 1 90 ? 19.940 33.099 -1.160 1.00 8.34 90 THR A N 1
ATOM 659 C CA . THR A 1 90 ? 20.772 34.165 -1.716 1.00 9.14 90 THR A CA 1
ATOM 660 C C . THR A 1 90 ? 22.071 34.306 -0.931 1.00 9.94 90 THR A C 1
ATOM 661 O O . THR A 1 90 ? 23.133 34.511 -1.517 1.00 10.65 90 THR A O 1
ATOM 665 N N . GLY A 1 91 ? 21.960 34.206 0.393 1.00 9.76 91 GLY A N 1
ATOM 666 C CA . GLY A 1 91 ? 23.126 34.332 1.269 1.00 10.65 91 GLY A CA 1
ATOM 667 C C . GLY A 1 91 ? 24.120 33.193 1.057 1.00 11.00 91 GLY A C 1
ATOM 668 O O . GLY A 1 91 ? 25.301 33.340 1.317 1.00 14.38 91 GLY A O 1
ATOM 669 N N . ALA A 1 92 ? 23.621 32.050 0.576 1.00 10.76 92 ALA A N 1
ATOM 670 C CA . ALA A 1 92 ? 24.482 30.892 0.324 1.00 10.80 92 ALA A CA 1
ATOM 671 C C . ALA A 1 92 ? 25.203 30.983 -1.031 1.00 12.25 92 ALA A C 1
ATOM 672 O O . ALA A 1 92 ? 26.005 30.097 -1.364 1.00 15.24 92 ALA A O 1
ATOM 674 N N . GLY A 1 93 ? 24.925 32.039 -1.783 1.00 11.66 93 GLY A N 1
ATOM 675 C CA . GLY A 1 93 ? 25.605 32.267 -3.059 1.00 13.02 93 GLY A CA 1
ATOM 676 C C . GLY A 1 93 ? 24.887 31.664 -4.249 1.00 12.80 93 GLY A C 1
ATOM 677 O O . GLY A 1 93 ? 25.438 31.564 -5.334 1.00 14.33 93 GLY A O 1
ATOM 678 N N . VAL A 1 94 ? 23.656 31.244 -4.024 1.00 10.35 94 VAL A N 1
ATOM 679 C CA . VAL A 1 94 ? 22.887 30.653 -5.121 1.00 10.73 94 VAL A CA 1
ATOM 680 C C . VAL A 1 94 ? 22.528 31.720 -6.143 1.00 10.86 94 VAL A C 1
ATOM 681 O O . VAL A 1 94 ? 22.102 32.816 -5.757 1.00 11.76 94 VAL A O 1
ATOM 685 N N . ALA A 1 95 ? 22.687 31.443 -7.421 1.00 10.86 95 ALA A N 1
ATOM 686 C CA . ALA A 1 95 ? 22.328 32.398 -8.481 1.00 9.47 95 ALA A CA 1
ATOM 687 C C . ALA A 1 95 ? 20.837 32.694 -8.455 1.00 10.84 95 ALA A C 1
ATOM 688 O O . ALA A 1 95 ? 20.008 31.833 -8.145 1.00 10.86 95 ALA A O 1
ATOM 690 N N . ALA A 1 96 ? 20.497 33.921 -8.778 1.00 12.96 96 ALA A N 1
ATOM 691 C CA . ALA A 1 96 ? 19.125 34.395 -8.721 1.00 12.63 96 ALA A CA 1
ATOM 692 C C . ALA A 1 96 ? 18.120 33.493 -9.393 1.00 12.58 96 ALA A C 1
ATOM 693 O O . ALA A 1 96 ? 17.103 33.172 -8.782 1.00 12.25 96 ALA A O 1
ATOM 695 N N . ALA A 1 97 ? 18.376 33.079 -10.622 1.00 13.81 97 ALA A N 1
ATOM 696 C CA . ALA A 1 97 ? 17.415 32.217 -11.294 1.00 13.75 97 ALA A CA 1
ATOM 697 C C . ALA A 1 97 ? 17.140 30.947 -10.496 1.00 12.89 97 ALA A C 1
ATOM 698 O O . ALA A 1 97 ? 15.988 30.506 -10.399 1.00 12.81 97 ALA A O 1
ATOM 700 N N . LEU A 1 98 ? 18.208 30.374 -9.932 1.00 11.12 98 LEU A N 1
ATOM 701 C CA . LEU A 1 98 ? 18.058 29.145 -9.146 1.00 9.71 98 LEU A CA 1
ATOM 702 C C . LEU A 1 98 ? 17.387 29.412 -7.792 1.00 9.58 98 LEU A C 1
ATOM 703 O O . LEU A 1 98 ? 16.677 28.555 -7.267 1.00 9.79 98 LEU A O 1
ATOM 708 N N . VAL A 1 99 ? 17.621 30.578 -7.252 1.00 9.62 99 VAL A N 1
ATOM 709 C CA . VAL A 1 99 ? 16.921 30.939 -6.023 1.00 9.44 99 VAL A CA 1
ATOM 710 C C . VAL A 1 99 ? 15.422 30.876 -6.312 1.00 9.69 99 VAL A C 1
ATOM 711 O O . VAL A 1 99 ? 14.666 30.257 -5.571 1.00 9.41 99 VAL A O 1
ATOM 715 N N . GLU A 1 100 ? 15.004 31.510 -7.401 1.00 10.64 100 GLU A N 1
ATOM 716 C CA . GLU A 1 100 ? 13.615 31.556 -7.746 1.00 10.97 100 GLU A CA 1
ATOM 717 C C . GLU A 1 100 ? 13.027 30.194 -8.084 1.00 10.19 100 GLU A C 1
ATOM 718 O O . GLU A 1 100 ? 11.872 29.915 -7.750 1.00 11.02 100 GLU A O 1
ATOM 724 N N . GLN A 1 101 ? 13.783 29.329 -8.750 1.00 10.29 101 GLN A N 1
ATOM 725 C CA . GLN A 1 101 ? 13.275 27.974 -9.076 1.00 10.41 101 GLN A CA 1
ATOM 726 C C . GLN A 1 101 ? 13.081 27.171 -7.791 1.00 9.81 101 GLN A C 1
ATOM 727 O O . GLN A 1 101 ? 12.142 26.373 -7.673 1.00 9.61 101 GLN A O 1
ATOM 733 N N . THR A 1 102 ? 13.977 27.370 -6.815 1.00 7.81 102 THR A N 1
ATOM 734 C CA . THR A 1 102 ? 13.891 26.666 -5.544 1.00 7.67 102 THR A CA 1
ATOM 735 C C . THR A 1 102 ? 12.719 27.201 -4.725 1.00 8.10 102 THR A C 1
ATOM 736 O O . THR A 1 102 ? 11.974 26.423 -4.137 1.00 8.62 102 THR A O 1
ATOM 740 N N . VAL A 1 103 ? 12.553 28.529 -4.699 1.00 7.40 103 VAL A N 1
ATOM 741 C CA . VAL A 1 103 ? 11.446 29.130 -3.984 1.00 8.71 103 VAL A CA 1
ATOM 742 C C . VAL A 1 103 ? 10.124 28.608 -4.585 1.00 8.88 103 VAL A C 1
ATOM 743 O O . VAL A 1 103 ? 9.159 28.381 -3.849 1.00 9.38 103 VAL A O 1
ATOM 747 N N . ALA A 1 104 ? 10.088 28.417 -5.892 1.00 8.77 104 ALA A N 1
ATOM 748 C CA . ALA A 1 104 ? 8.868 27.969 -6.571 1.00 10.04 104 ALA A CA 1
ATOM 749 C C . ALA A 1 104 ? 8.459 26.585 -6.090 1.00 10.16 104 ALA A C 1
ATOM 750 O O . ALA A 1 104 ? 7.279 26.281 -6.011 1.00 11.91 104 ALA A O 1
ATOM 752 N N . VAL A 1 105 ? 9.447 25.755 -5.773 1.00 9.68 105 VAL A N 1
ATOM 753 C CA . VAL A 1 105 ? 9.113 24.423 -5.277 1.00 10.45 105 VAL A CA 1
ATOM 754 C C . VAL A 1 105 ? 8.543 24.540 -3.870 1.00 11.43 105 VAL A C 1
ATOM 755 O O . VAL A 1 105 ? 7.685 23.747 -3.478 1.00 10.90 105 VAL A O 1
ATOM 759 N N . ALA A 1 106 ? 9.021 25.495 -3.101 1.00 9.65 106 ALA A N 1
ATOM 760 C CA . ALA A 1 106 ? 8.521 25.603 -1.727 1.00 9.37 106 ALA A CA 1
ATOM 761 C C . ALA A 1 106 ? 7.155 26.282 -1.614 1.00 10.90 106 ALA A C 1
ATOM 762 O O . ALA A 1 106 ? 6.584 26.329 -0.533 1.00 11.45 106 ALA A O 1
ATOM 764 N N . GLU A 1 107 ? 6.637 26.798 -2.696 1.00 11.47 107 GLU A N 1
ATOM 765 C CA . GLU A 1 107 ? 5.322 27.469 -2.672 1.00 12.08 107 GLU A CA 1
ATOM 766 C C . GLU A 1 107 ? 4.183 26.439 -2.687 1.00 12.07 107 GLU A C 1
ATOM 767 O O . GLU A 1 107 ? 3.133 26.673 -2.105 1.00 20.32 107 GLU A O 1
ATOM 773 N N . THR A 1 108 ? 4.425 25.307 -3.368 1.00 19.63 108 THR A N 1
ATOM 774 C CA . THR A 1 108 ? 3.490 24.172 -3.554 1.00 15.73 108 THR A CA 1
ATOM 775 C C . THR A 1 108 ? 3.050 23.587 -2.243 1.00 14.25 108 THR A C 1
ATOM 776 O O . THR A 1 108 ? 2.112 22.787 -2.201 1.00 14.63 108 THR A O 1
ATOM 780 N N . VAL A 1 109 ? 3.707 23.968 -1.152 1.00 12.07 109 VAL A N 1
ATOM 781 C CA . VAL A 1 109 ? 3.189 23.458 0.096 1.00 12.03 109 VAL A CA 1
ATOM 782 C C . VAL A 1 109 ? 2.342 24.557 0.768 1.00 11.45 109 VAL A C 1
ATOM 783 O O . VAL A 1 109 ? 1.824 24.326 1.855 1.00 11.50 109 VAL A O 1
ATOM 787 N N . ARG A 1 110 ? 2.168 25.717 0.152 1.00 9.90 110 ARG A N 1
ATOM 788 C CA . ARG A 1 110 ? 1.347 26.726 0.780 1.00 9.78 110 ARG A CA 1
ATOM 789 C C . ARG A 1 110 ? 0.009 26.134 1.188 1.00 9.19 110 ARG A C 1
ATOM 790 O O . ARG A 1 110 ? -0.451 26.360 2.301 1.00 9.58 110 ARG A O 1
ATOM 798 N N . GLY A 1 111 ? -0.649 25.359 0.308 1.00 10.56 111 GLY A N 1
ATOM 799 C CA . GLY A 1 111 ? -1.965 24.797 0.596 1.00 10.86 111 GLY A CA 1
ATOM 800 C C . GLY A 1 111 ? -1.996 23.806 1.758 1.00 12.01 111 GLY A C 1
ATOM 801 O O . GLY A 1 111 ? -3.053 23.546 2.336 1.00 14.38 111 GLY A O 1
ATOM 802 N N . ASP A 1 112 ? -0.840 23.241 2.076 1.00 11.69 112 ASP A N 1
ATOM 803 C CA . ASP A 1 112 ? -0.740 22.310 3.193 1.00 11.88 112 ASP A CA 1
ATOM 804 C C . ASP A 1 112 ? -0.405 23.032 4.496 1.00 10.70 112 ASP A C 1
ATOM 805 O O . ASP A 1 112 ? -0.760 22.526 5.573 1.00 12.77 112 ASP A O 1
ATOM 810 N N . VAL A 1 113 ? 0.258 24.191 4.439 1.00 7.38 113 VAL A N 1
ATOM 811 C CA . VAL A 1 113 ? 0.680 24.868 5.670 1.00 8.68 113 VAL A CA 1
ATOM 812 C C . VAL A 1 113 ? -0.279 25.958 6.110 1.00 8.73 113 VAL A C 1
ATOM 813 O O . VAL A 1 113 ? -0.578 26.080 7.301 1.00 10.45 113 VAL A O 1
ATOM 817 N N . VAL A 1 114 ? -0.770 26.747 5.163 1.00 7.89 114 VAL A N 1
ATOM 818 C CA . VAL A 1 114 ? -1.666 27.861 5.460 1.00 8.00 114 VAL A CA 1
ATOM 819 C C . VAL A 1 114 ? -3.069 27.361 5.774 1.00 8.48 114 VAL A C 1
ATOM 820 O O . VAL A 1 114 ? -3.622 26.553 5.018 1.00 10.13 114 VAL A O 1
ATOM 824 N N . THR A 1 115 ? -3.625 27.794 6.889 1.00 10.11 115 THR A N 1
ATOM 825 C CA . THR A 1 115 ? -4.952 27.337 7.247 1.00 9.98 115 THR A CA 1
ATOM 826 C C . THR A 1 115 ? -5.877 28.501 7.545 1.00 12.33 115 THR A C 1
ATOM 827 O O . THR A 1 115 ? -7.084 28.303 7.608 1.00 16.47 115 THR A O 1
ATOM 831 N N . VAL A 1 116 ? -5.351 29.692 7.728 1.00 10.90 116 VAL A N 1
ATOM 832 C CA . VAL A 1 116 ? -6.183 30.855 8.087 1.00 12.02 116 VAL A CA 1
ATOM 833 C C . VAL A 1 116 ? -5.766 32.101 7.324 1.00 13.77 116 VAL A C 1
ATOM 834 O O . VAL A 1 116 ? -5.107 32.000 6.291 1.00 12.02 116 VAL A O 1
#

InterPro domains:
  IPR001486 Truncated hemoglobin [PF01152] (2-114)
  IPR009050 Globin-like superfamily [SSF46458] (2-116)
  IPR012292 Globin/Protoglobin [G3DSA:1.10.490.10] (1-117)
  IPR016339 Truncated hemoglobin, group 1 [PIRSF002030] (1-116)
  IPR019795 Globin, bacterial-like, conserved site [PS01213] (49-69)

B-factor: mean 15.27, std 8.25, range [6.42, 51.64]

Secondary structure (DSSP, 8-state):
-HHHHTTSHHHHHHHHHHHHHHHHT-TTTGGGGTT--HHHHHHHHHHHHHHHTT-SS---S--HHHHHTTS---HHHHHHHHHHHHHHHHHTT--HHHHHHHHHHHHTTHHHH---

Foldseek 3Di:
DLCVLQPHLVSLLQLLLQLLVLQCVDVVRNVLCVPPDSVVVSVLVSLCLCQLRPHDDHRPDDDLLVVQPPSAAAPVNLVVSLVSSLVSSVVSVRDPVSSVVSSVSVCVCCVSHHDD

CATH classification: 1.10.490.10

Sequence (116 aa):
SLFEQLGGQAAVQAVTAQFYANIQADATVATFFNGIDMPNQTNKTAAFLCAALGGPNAWTGRNLKEVHANMGVSNAQFTTVIGHLRSALTGAGVAAALVEQTVAVAETVRGDVVTV

Nearest PDB structures (foldseek):
  1uvy-assembly1_A  TM=1.005E+00  e=5.434E-15  Paramecium caudatum
  1s61-assembly2_B  TM=9.774E-01  e=3.821E-09  Mycobacterium tuberculosis
  1idr-assembly1_A  TM=9.717E-01  e=4.931E-09  Mycobacterium tuberculosis
  2gln-assembly1_A  TM=9.653E-01  e=6.363E-09  Mycobacterium tuberculosis
  8tls-assembly2_B  TM=9.573E-01  e=4.650E-08  Shewanella benthica KT99